Protein AF-B7S5B7-F1 (afdb_monomer_lite)

Foldseek 3Di:
DDDDPDDLVVLCVVLPDQPPSDPDDDDPPDCVVVVVPPPDDDPVNVVVSVVVSVVVNVD

Organism: NCBI:txid76976

Radius of gyration: 12.9 Å; chains: 1; bounding box: 29×23×35 Å

Structure (mmCIF, N/CA/C/O backbone):
data_AF-B7S5B7-F1
#
_entry.id   AF-B7S5B7-F1
#
loop_
_atom_site.group_PDB
_atom_site.id
_atom_site.type_symbol
_atom_site.label_atom_id
_atom_site.label_alt_id
_atom_site.label_comp_id
_atom_site.label_asym_id
_atom_site.label_entity_id
_atom_si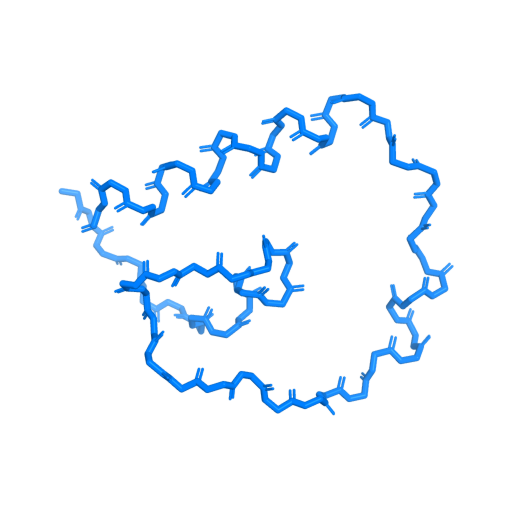te.label_seq_id
_atom_site.pdbx_PDB_ins_code
_atom_site.Cartn_x
_atom_site.Cartn_y
_atom_site.Cartn_z
_atom_site.occupancy
_atom_site.B_iso_or_equiv
_atom_site.auth_seq_id
_atom_site.auth_comp_id
_atom_site.auth_asym_id
_atom_site.auth_atom_id
_atom_site.pdbx_PDB_model_num
ATOM 1 N N . MET A 1 1 ? -2.865 -7.083 -18.751 1.00 55.44 1 MET A N 1
ATOM 2 C CA . MET A 1 1 ? -1.923 -7.168 -17.599 1.00 55.44 1 MET A CA 1
ATOM 3 C C . MET A 1 1 ? -2.406 -8.171 -16.550 1.00 55.44 1 MET A C 1
ATOM 5 O O . MET A 1 1 ? -3.507 -8.016 -16.028 1.00 55.44 1 MET A O 1
ATOM 9 N N . SER A 1 2 ? -1.578 -9.155 -16.179 1.00 75.06 2 SER A N 1
ATOM 10 C CA . SER A 1 2 ? -1.915 -10.191 -15.177 1.00 75.06 2 SER A CA 1
ATOM 11 C C . SER A 1 2 ? -2.224 -9.612 -13.790 1.00 75.06 2 SER A C 1
ATOM 13 O O . SER A 1 2 ? -1.377 -8.921 -13.212 1.00 75.06 2 SER A O 1
ATOM 15 N N . ARG A 1 3 ? -3.449 -9.820 -13.275 1.00 78.81 3 ARG A N 1
ATOM 16 C CA . ARG A 1 3 ? -3.952 -9.246 -12.005 1.00 78.81 3 ARG A CA 1
ATOM 17 C C . ARG A 1 3 ? -3.125 -9.707 -10.802 1.00 78.81 3 ARG A C 1
ATOM 19 O O . ARG A 1 3 ? -2.790 -10.879 -10.685 1.00 78.81 3 ARG A O 1
ATOM 26 N N . TYR A 1 4 ? -2.859 -8.794 -9.864 1.00 82.44 4 TYR A N 1
ATOM 27 C CA . TYR A 1 4 ? -2.215 -9.147 -8.595 1.00 82.44 4 TYR A CA 1
ATOM 28 C C . TYR A 1 4 ? -3.138 -10.055 -7.774 1.00 82.44 4 TYR A C 1
ATOM 30 O O . TYR A 1 4 ? -4.228 -9.631 -7.395 1.00 82.44 4 TYR A O 1
ATOM 38 N N . ARG A 1 5 ? -2.689 -11.280 -7.483 1.00 82.19 5 ARG A N 1
ATOM 39 C CA . ARG A 1 5 ? -3.465 -12.275 -6.721 1.00 82.19 5 ARG A CA 1
ATOM 40 C C . ARG A 1 5 ? -3.047 -12.427 -5.254 1.00 82.19 5 ARG A C 1
ATOM 42 O O . ARG A 1 5 ? -3.617 -13.234 -4.538 1.00 82.19 5 ARG A O 1
ATOM 49 N N . GLY A 1 6 ? -2.063 -11.653 -4.797 1.00 86.12 6 GLY A N 1
ATOM 50 C CA . GLY A 1 6 ? -1.593 -11.703 -3.412 1.00 86.12 6 GLY A CA 1
ATOM 51 C C . GLY A 1 6 ? -2.449 -10.895 -2.422 1.00 86.12 6 GLY A C 1
ATOM 52 O O . GLY A 1 6 ? -3.394 -10.199 -2.811 1.00 86.12 6 GLY A O 1
ATOM 53 N N . PRO A 1 7 ? -2.089 -10.913 -1.125 1.00 87.56 7 PRO A N 1
ATOM 54 C CA . PRO A 1 7 ? -2.848 -10.248 -0.068 1.00 87.56 7 PRO A CA 1
ATOM 55 C C . PRO A 1 7 ? -2.875 -8.723 -0.248 1.00 87.56 7 PRO A C 1
ATOM 57 O O . PRO A 1 7 ? -1.872 -8.027 -0.058 1.00 87.56 7 PRO A O 1
ATOM 60 N N . ARG A 1 8 ? -4.058 -8.178 -0.553 1.00 86.88 8 ARG A N 1
ATOM 61 C CA . ARG A 1 8 ? -4.283 -6.735 -0.778 1.00 86.88 8 ARG A CA 1
ATOM 62 C C . ARG A 1 8 ? -3.909 -5.874 0.435 1.00 86.88 8 ARG A C 1
ATOM 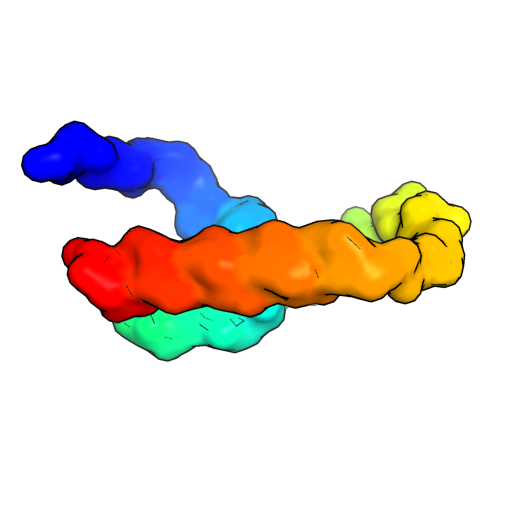64 O O . ARG A 1 8 ? -3.292 -4.820 0.280 1.00 86.88 8 ARG A O 1
ATOM 71 N N . PHE A 1 9 ? -4.167 -6.367 1.650 1.00 84.50 9 PHE A N 1
ATOM 72 C CA . PHE A 1 9 ? -3.815 -5.674 2.896 1.00 84.50 9 PHE A CA 1
ATOM 73 C C . PHE A 1 9 ? -2.305 -5.470 3.093 1.00 84.50 9 PHE A C 1
ATOM 75 O O . PHE A 1 9 ? -1.906 -4.486 3.718 1.00 84.50 9 PHE A O 1
ATOM 82 N N . LYS A 1 10 ? -1.443 -6.331 2.523 1.00 83.56 10 LYS A N 1
ATOM 83 C CA . 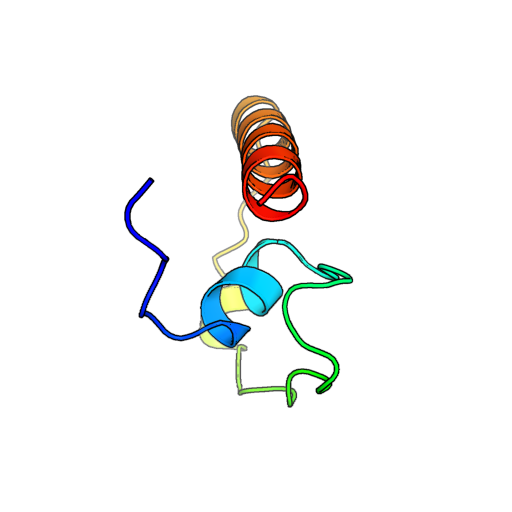LYS A 1 10 ? 0.023 -6.177 2.617 1.00 83.56 10 LYS A CA 1
ATOM 84 C C . LYS A 1 10 ? 0.505 -4.910 1.900 1.00 83.56 10 LYS A C 1
ATOM 86 O O . LYS A 1 10 ? 1.432 -4.259 2.374 1.00 83.56 10 LYS A O 1
ATOM 91 N N . LYS A 1 11 ? -0.143 -4.519 0.796 1.00 84.31 11 LYS A N 1
ATOM 92 C CA . LYS A 1 11 ? 0.165 -3.275 0.066 1.00 84.31 11 LYS A CA 1
ATOM 93 C C . LYS A 1 11 ? -0.290 -2.038 0.837 1.00 84.31 11 LYS A C 1
ATOM 95 O O . LYS A 1 11 ? 0.476 -1.089 0.954 1.00 84.31 11 LYS A O 1
ATOM 100 N N . ILE A 1 12 ? -1.477 -2.080 1.432 1.00 86.12 12 ILE A N 1
ATOM 101 C CA . ILE A 1 12 ? -2.055 -0.960 2.196 1.00 86.12 12 ILE A CA 1
ATOM 102 C C . ILE A 1 12 ? -1.248 -0.676 3.462 1.00 86.12 12 ILE A C 1
ATOM 104 O O . ILE A 1 12 ? -0.938 0.475 3.743 1.00 86.12 12 ILE A O 1
ATOM 108 N N . ARG A 1 13 ? -0.795 -1.714 4.177 1.00 82.75 13 ARG A N 1
ATOM 109 C CA . ARG A 1 13 ? 0.089 -1.545 5.347 1.00 82.75 13 ARG A CA 1
ATOM 110 C C . ARG A 1 13 ? 1.412 -0.842 5.007 1.00 82.75 13 ARG A C 1
ATOM 112 O O . ARG A 1 13 ? 1.965 -0.164 5.861 1.00 82.75 13 ARG A O 1
ATOM 119 N N . ARG A 1 14 ? 1.918 -0.973 3.772 1.00 82.94 14 ARG A N 1
ATOM 120 C CA . ARG A 1 14 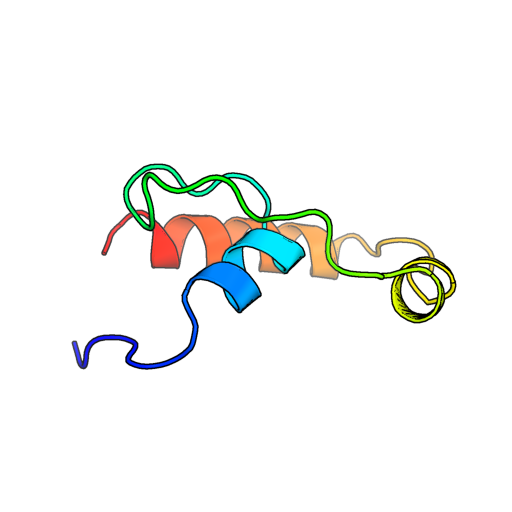? 3.162 -0.318 3.311 1.00 82.94 14 ARG A CA 1
ATOM 121 C C . ARG A 1 14 ? 2.917 1.071 2.702 1.00 82.94 14 ARG A C 1
ATOM 123 O O . ARG A 1 14 ? 3.659 2.021 2.964 1.00 82.94 14 ARG A O 1
ATOM 130 N N . LEU A 1 15 ? 1.888 1.188 1.863 1.00 84.88 15 LEU A N 1
ATOM 131 C CA . LEU A 1 15 ? 1.614 2.364 1.025 1.00 84.88 15 LEU A CA 1
ATOM 132 C C . LEU A 1 15 ? 0.578 3.330 1.630 1.00 84.88 15 LEU A C 1
ATOM 134 O O . LEU A 1 15 ? 0.484 4.476 1.189 1.00 84.88 15 LEU A O 1
ATOM 138 N N . GLY A 1 16 ? -0.124 2.933 2.690 1.00 84.19 16 GLY A N 1
ATOM 139 C CA . GLY A 1 16 ? -1.216 3.700 3.289 1.00 84.19 16 GLY A CA 1
ATOM 140 C C . GLY A 1 16 ? -2.531 3.513 2.530 1.00 84.19 16 GLY A C 1
ATOM 141 O O . GLY A 1 16 ? -2.729 2.498 1.862 1.00 84.19 16 GLY A O 1
ATOM 142 N N . ALA A 1 17 ? -3.436 4.488 2.640 1.00 84.88 17 ALA A N 1
ATOM 143 C CA . ALA A 1 17 ? -4.752 4.426 2.009 1.00 84.88 17 ALA A CA 1
ATOM 144 C C . ALA A 1 17 ? -4.650 4.331 0.473 1.00 84.88 17 ALA A C 1
ATOM 146 O O . ALA A 1 17 ? -4.034 5.181 -0.182 1.00 84.88 17 ALA A O 1
ATOM 147 N N . LEU A 1 18 ? -5.265 3.278 -0.073 1.00 86.06 18 LEU A N 1
ATOM 148 C CA . LEU A 1 18 ? -5.406 2.993 -1.501 1.00 86.06 18 LEU A CA 1
ATOM 149 C C . LEU A 1 18 ? -6.905 2.848 -1.816 1.00 86.06 18 LEU A C 1
ATOM 151 O O . LEU A 1 18 ? -7.415 1.720 -1.784 1.00 86.06 18 LEU A O 1
ATOM 155 N N . PRO A 1 19 ? -7.623 3.964 -2.045 1.00 82.25 19 PRO A N 1
ATOM 156 C CA . PRO A 1 19 ? -9.023 3.903 -2.458 1.00 82.25 19 PRO A CA 1
ATOM 157 C C . PRO A 1 19 ? -9.130 3.110 -3.769 1.00 82.25 19 PRO A C 1
ATOM 159 O O . PRO A 1 19 ? -8.242 3.187 -4.613 1.00 82.25 19 PRO A O 1
ATOM 162 N N . GLY A 1 20 ? -10.158 2.270 -3.895 1.00 84.62 20 GLY A N 1
ATOM 163 C CA . GLY A 1 20 ? -10.352 1.379 -5.050 1.00 84.62 20 GLY A CA 1
ATOM 164 C C . GLY A 1 20 ? -9.702 -0.009 -4.935 1.00 84.62 20 GLY A C 1
ATOM 165 O O . GLY A 1 20 ? -10.153 -0.943 -5.592 1.00 84.62 20 GLY A O 1
ATOM 166 N N . LEU A 1 21 ? -8.714 -0.218 -4.049 1.00 84.56 21 LEU A N 1
ATOM 167 C CA . LEU A 1 21 ? -8.090 -1.545 -3.881 1.00 84.56 21 LEU A CA 1
ATOM 168 C C . LEU A 1 21 ? -8.832 -2.440 -2.870 1.00 84.56 21 LEU A C 1
ATOM 170 O O . LEU A 1 21 ? -8.918 -3.661 -3.040 1.00 84.56 21 LEU A O 1
ATOM 174 N N . THR A 1 22 ? -9.339 -1.849 -1.788 1.00 83.88 22 THR A N 1
ATOM 175 C CA . THR A 1 22 ? -10.198 -2.502 -0.788 1.00 83.88 22 THR A CA 1
ATOM 176 C C . THR A 1 22 ? -11.067 -1.448 -0.106 1.00 83.88 22 THR A C 1
ATOM 178 O O . THR A 1 22 ? -10.600 -0.339 0.144 1.00 83.88 22 THR A O 1
ATOM 181 N N . SER A 1 23 ? -12.301 -1.802 0.246 1.00 83.94 23 SER A N 1
ATOM 182 C CA . SER A 1 23 ? -13.185 -0.992 1.098 1.00 83.94 23 SER A CA 1
ATOM 183 C C . SER A 1 23 ? -12.994 -1.285 2.592 1.00 83.94 23 SER A C 1
ATOM 185 O O . SER A 1 23 ? -13.359 -0.486 3.450 1.00 83.94 23 SER A O 1
ATOM 187 N N . LYS A 1 24 ? -12.389 -2.433 2.926 1.00 82.38 24 LYS A N 1
ATOM 188 C CA . LYS A 1 24 ? -12.181 -2.869 4.311 1.00 82.38 24 LYS A CA 1
ATOM 189 C C . LYS A 1 24 ? -11.002 -2.135 4.952 1.00 82.38 24 LYS A C 1
ATOM 191 O O . LYS A 1 24 ? -9.911 -2.085 4.380 1.00 82.38 24 LYS A O 1
ATOM 196 N N . ARG A 1 25 ? -11.190 -1.645 6.179 1.00 81.19 25 ARG A N 1
ATOM 197 C CA . ARG A 1 25 ? -10.111 -1.039 6.973 1.00 81.19 25 ARG A CA 1
ATOM 198 C C . ARG A 1 25 ? -9.114 -2.120 7.425 1.00 81.19 25 ARG A C 1
ATOM 200 O O . ARG A 1 25 ? -9.543 -3.174 7.901 1.00 81.19 25 ARG A O 1
ATOM 207 N N . PRO A 1 26 ? -7.794 -1.908 7.269 1.00 76.19 26 PRO A N 1
ATOM 208 C CA . PRO A 1 26 ? -6.802 -2.834 7.801 1.00 76.19 26 PRO A CA 1
ATOM 209 C C . PRO A 1 26 ? -6.905 -2.857 9.329 1.00 76.19 26 PRO A C 1
ATOM 211 O O . PRO A 1 26 ? -6.834 -1.810 9.967 1.00 76.19 26 PRO A O 1
ATOM 214 N N . ARG A 1 27 ? -7.050 -4.046 9.925 1.00 80.88 27 ARG A N 1
ATOM 215 C CA . ARG A 1 27 ? -6.928 -4.200 11.381 1.00 80.88 27 ARG A CA 1
ATOM 216 C C . ARG A 1 27 ? -5.499 -3.850 11.804 1.00 80.88 27 ARG A C 1
ATOM 218 O O . ARG A 1 27 ? -4.552 -4.140 11.063 1.00 80.88 27 ARG A O 1
ATOM 225 N N . ALA A 1 28 ? -5.345 -3.235 12.975 1.00 70.00 28 ALA A N 1
ATOM 226 C CA . ALA A 1 28 ? -4.051 -2.903 13.561 1.00 70.00 28 ALA A CA 1
ATOM 227 C C . ALA A 1 28 ? -3.301 -4.193 13.948 1.00 70.00 28 ALA A C 1
ATOM 229 O O . ALA A 1 28 ? -3.318 -4.632 15.088 1.00 70.00 28 ALA A O 1
ATOM 230 N N . GLY A 1 29 ? -2.695 -4.861 12.965 1.00 66.81 29 GLY A N 1
ATOM 231 C CA . GLY A 1 29 ? -1.851 -6.027 13.205 1.00 66.81 29 GLY A CA 1
ATOM 232 C C . GLY A 1 29 ? -0.563 -5.597 13.900 1.00 66.81 29 GLY A C 1
ATOM 233 O O . GLY A 1 29 ? 0.095 -4.669 13.425 1.00 66.81 29 GLY A O 1
ATOM 234 N N . SER A 1 30 ? -0.226 -6.279 14.993 1.00 63.91 30 SER A N 1
ATOM 235 C CA . SER A 1 30 ? 0.991 -6.147 15.802 1.00 63.91 30 SER A CA 1
ATOM 236 C C . SER A 1 30 ? 2.239 -5.864 14.949 1.00 63.91 30 SER A C 1
ATOM 238 O O . SER A 1 30 ? 2.799 -6.735 14.286 1.00 63.91 30 SER A O 1
ATOM 240 N N . ASN A 1 31 ? 2.667 -4.597 14.931 1.00 61.03 31 ASN A N 1
ATOM 241 C CA . ASN A 1 31 ? 3.806 -4.108 14.141 1.00 61.03 31 ASN A CA 1
ATOM 242 C C . ASN A 1 31 ? 4.975 -3.633 15.007 1.00 61.03 31 ASN A C 1
ATOM 244 O O . ASN A 1 31 ? 5.888 -3.015 14.466 1.00 61.03 31 ASN A O 1
ATOM 248 N N . PHE A 1 32 ? 4.987 -3.926 16.309 1.00 57.19 32 PHE A N 1
ATOM 249 C CA . PHE A 1 32 ? 6.013 -3.428 17.231 1.00 57.19 32 PHE A CA 1
ATOM 250 C C . PHE A 1 32 ? 7.452 -3.740 16.755 1.00 57.19 32 PHE A C 1
ATOM 252 O O . PHE A 1 32 ? 8.310 -2.867 16.798 1.00 57.19 32 PHE A O 1
ATOM 259 N N . ARG A 1 33 ? 7.702 -4.913 16.143 1.00 60.84 33 ARG A N 1
ATOM 260 C CA . ARG A 1 33 ? 9.007 -5.260 15.523 1.00 60.84 33 ARG A CA 1
ATOM 261 C C . ARG A 1 33 ? 9.296 -4.604 14.161 1.00 60.84 33 ARG A C 1
ATOM 263 O O . ARG A 1 33 ? 10.443 -4.570 13.736 1.00 60.84 33 ARG A O 1
ATOM 270 N N . ASN A 1 34 ? 8.277 -4.125 13.449 1.00 60.56 34 ASN A N 1
ATOM 271 C CA . ASN A 1 34 ? 8.428 -3.494 12.130 1.00 60.56 34 ASN A CA 1
ATOM 272 C C . ASN A 1 34 ? 8.546 -1.964 12.218 1.00 60.56 34 ASN A C 1
ATOM 274 O O . ASN A 1 34 ? 9.064 -1.347 11.290 1.00 60.56 34 ASN A O 1
ATOM 278 N N . GLN A 1 35 ? 8.067 -1.359 13.311 1.00 60.00 35 GLN A N 1
ATOM 279 C CA . GLN A 1 35 ? 8.231 0.069 13.603 1.00 60.00 35 GLN A CA 1
ATOM 280 C C . GLN A 1 35 ? 9.684 0.401 13.958 1.00 60.00 35 GLN A C 1
ATOM 282 O O . GLN A 1 35 ? 10.221 1.384 13.460 1.00 60.00 35 GLN A O 1
ATOM 287 N N . SER A 1 36 ? 10.355 -0.464 14.725 1.00 58.78 36 SER A N 1
ATOM 288 C CA . SER A 1 36 ? 11.755 -0.267 15.129 1.00 58.78 36 SER A CA 1
ATOM 289 C C . SER A 1 36 ? 12.747 -0.248 13.959 1.00 58.78 36 SER A C 1
ATOM 291 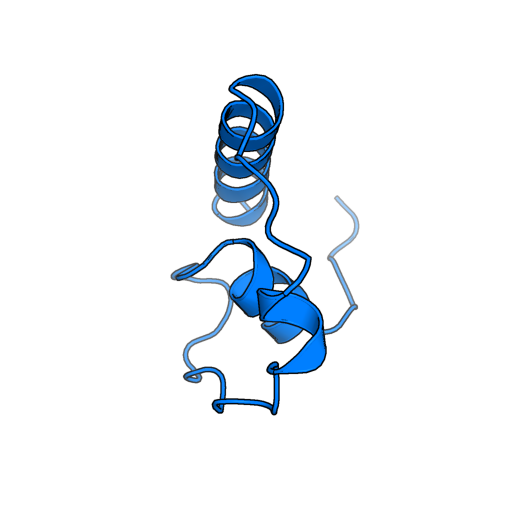O O . SER A 1 36 ? 13.842 0.286 14.089 1.00 58.78 36 SER A O 1
ATOM 293 N N . ARG A 1 37 ? 12.365 -0.790 12.792 1.00 58.81 37 ARG A N 1
ATOM 294 C CA . ARG A 1 37 ? 13.182 -0.799 11.566 1.00 58.81 37 ARG A CA 1
ATOM 295 C C . ARG A 1 37 ? 12.835 0.305 10.568 1.00 58.81 37 ARG A C 1
ATOM 297 O O . ARG A 1 37 ? 13.415 0.325 9.481 1.00 58.81 37 ARG A O 1
ATOM 304 N N . SER A 1 38 ? 11.926 1.234 10.881 1.00 62.81 38 SER A N 1
ATOM 305 C CA . SER A 1 38 ? 11.715 2.399 10.014 1.00 62.81 38 SER A CA 1
ATOM 306 C C . SER A 1 38 ? 12.824 3.432 10.233 1.00 62.81 38 SER A C 1
ATOM 308 O O . SER A 1 38 ? 12.589 4.503 10.788 1.00 62.81 38 SER A O 1
ATOM 310 N N . GLY A 1 39 ? 14.043 3.095 9.806 1.00 67.31 39 GLY A N 1
ATOM 311 C CA . GLY A 1 39 ? 15.142 4.050 9.694 1.00 67.31 39 GLY A CA 1
ATOM 312 C C . GLY A 1 39 ? 14.773 5.227 8.781 1.00 67.31 39 GLY A C 1
ATOM 313 O O . GLY A 1 39 ? 13.803 5.170 8.015 1.00 67.31 39 GLY A O 1
ATOM 314 N N . LYS A 1 40 ? 15.545 6.314 8.885 1.00 68.94 40 LYS A N 1
ATOM 315 C CA . LYS A 1 40 ? 15.338 7.591 8.183 1.00 68.94 40 LYS A CA 1
ATOM 316 C C . LYS A 1 40 ? 14.994 7.358 6.702 1.00 68.94 40 LYS A C 1
ATOM 318 O O . LYS A 1 40 ? 15.756 6.743 5.961 1.00 68.94 40 LYS A O 1
ATOM 323 N N . LYS A 1 41 ? 13.811 7.811 6.263 1.00 65.50 41 LYS A N 1
ATOM 324 C CA . LYS A 1 41 ? 13.349 7.623 4.877 1.00 65.50 41 LYS A CA 1
ATOM 325 C C . LYS A 1 41 ? 14.196 8.468 3.928 1.00 65.50 41 LYS A C 1
ATOM 327 O O . LYS A 1 41 ? 14.047 9.684 3.885 1.00 65.50 41 LYS A O 1
ATOM 332 N N . ILE A 1 42 ? 15.042 7.811 3.143 1.00 69.69 42 ILE A N 1
ATOM 333 C CA . ILE A 1 42 ? 15.830 8.436 2.075 1.00 69.69 42 ILE A CA 1
ATOM 334 C C . ILE A 1 42 ? 14.882 8.881 0.941 1.00 69.69 42 ILE A C 1
ATOM 336 O O . ILE A 1 42 ? 13.868 8.227 0.674 1.00 69.69 42 ILE A O 1
ATOM 340 N N . SER A 1 43 ? 15.202 9.982 0.256 1.00 68.75 43 SER A N 1
ATOM 341 C CA . SER A 1 43 ? 14.407 10.587 -0.832 1.00 68.75 43 SER A CA 1
ATOM 342 C C . SER A 1 43 ? 13.962 9.590 -1.920 1.00 68.75 43 SER A C 1
ATOM 344 O O . SER A 1 43 ? 12.800 9.614 -2.335 1.00 68.75 43 SER A O 1
ATOM 346 N N . ILE A 1 44 ? 14.833 8.650 -2.307 1.00 65.56 44 ILE A N 1
ATOM 347 C CA . ILE A 1 44 ? 14.569 7.590 -3.303 1.00 65.56 44 ILE A CA 1
ATOM 348 C C . ILE A 1 44 ? 13.442 6.641 -2.854 1.00 65.56 44 ILE A C 1
ATOM 350 O O . ILE A 1 44 ? 12.580 6.246 -3.641 1.00 65.56 44 ILE A O 1
ATOM 354 N N . SER A 1 45 ? 13.380 6.310 -1.562 1.00 72.75 45 SER A N 1
ATOM 355 C CA . SER A 1 45 ? 12.319 5.455 -1.008 1.00 72.75 45 SER A CA 1
ATOM 356 C C . SER A 1 45 ? 10.945 6.133 -1.102 1.00 72.75 45 SER A C 1
ATOM 358 O O . SER A 1 45 ? 9.928 5.487 -1.376 1.00 72.75 45 SER A O 1
ATOM 360 N N . ASN A 1 46 ? 10.909 7.462 -0.959 1.00 74.62 46 ASN A N 1
ATOM 361 C CA . ASN A 1 46 ? 9.680 8.241 -1.090 1.00 74.62 46 ASN A CA 1
ATOM 362 C C . ASN A 1 46 ? 9.189 8.327 -2.543 1.00 74.62 46 ASN A C 1
ATOM 364 O O . ASN A 1 46 ? 7.985 8.182 -2.774 1.00 74.62 46 ASN A O 1
ATOM 368 N N . SER A 1 47 ? 10.073 8.530 -3.527 1.00 78.44 47 SER A N 1
ATOM 369 C CA . SER A 1 47 ? 9.679 8.558 -4.947 1.00 78.44 47 SER A CA 1
ATOM 370 C C . SER A 1 47 ? 9.190 7.186 -5.421 1.00 78.44 47 SER A C 1
ATOM 372 O O . SER A 1 47 ? 8.127 7.092 -6.042 1.00 78.44 47 SER A O 1
ATOM 374 N N . PHE A 1 48 ? 9.868 6.107 -5.019 1.00 82.88 48 PHE A N 1
ATOM 375 C CA . PHE A 1 48 ? 9.424 4.737 -5.281 1.00 82.88 48 PHE A CA 1
ATOM 376 C C . PHE A 1 48 ? 8.039 4.456 -4.680 1.00 82.88 48 PHE A C 1
ATOM 378 O O . PHE A 1 48 ? 7.151 3.914 -5.347 1.00 82.88 48 PHE A O 1
ATOM 385 N N . ARG A 1 49 ? 7.803 4.884 -3.434 1.00 83.25 49 ARG A N 1
ATOM 386 C CA . ARG A 1 49 ? 6.494 4.760 -2.775 1.00 83.25 49 ARG A CA 1
ATOM 387 C C . ARG A 1 49 ? 5.385 5.512 -3.521 1.00 83.25 49 ARG A C 1
ATOM 389 O O . ARG A 1 49 ? 4.264 5.012 -3.598 1.00 83.25 49 ARG A O 1
ATOM 396 N N . ARG A 1 50 ? 5.681 6.691 -4.077 1.00 85.19 50 ARG A N 1
ATOM 397 C CA . ARG A 1 50 ? 4.732 7.484 -4.882 1.00 85.19 50 ARG A CA 1
ATOM 398 C C . ARG A 1 50 ? 4.429 6.812 -6.225 1.00 85.19 50 ARG A C 1
ATOM 400 O O . ARG A 1 50 ? 3.259 6.586 -6.526 1.00 85.19 50 ARG A O 1
ATOM 407 N N . LYS A 1 51 ? 5.456 6.403 -6.980 1.00 87.69 51 LYS A N 1
ATOM 408 C CA . LYS A 1 51 ? 5.299 5.722 -8.281 1.00 87.69 51 LYS A CA 1
ATOM 409 C C . LYS A 1 51 ? 4.513 4.414 -8.152 1.00 87.69 51 LYS A C 1
ATOM 411 O O . LYS A 1 51 ? 3.604 4.150 -8.933 1.00 87.69 51 LYS A O 1
ATOM 416 N N . THR A 1 52 ? 4.815 3.619 -7.125 1.00 84.75 52 THR A N 1
ATOM 417 C CA . THR A 1 52 ? 4.095 2.362 -6.855 1.00 84.75 52 THR A CA 1
ATOM 418 C C . THR A 1 52 ? 2.640 2.587 -6.457 1.00 84.75 52 THR A C 1
ATOM 420 O O . THR A 1 52 ? 1.787 1.800 -6.862 1.00 84.75 52 THR A O 1
ATOM 423 N N . LYS A 1 53 ? 2.332 3.658 -5.711 1.00 86.31 53 LYS A N 1
ATOM 424 C CA . LYS A 1 53 ? 0.951 4.033 -5.377 1.00 86.31 53 LYS A CA 1
ATOM 425 C C . LYS A 1 53 ? 0.125 4.286 -6.641 1.00 86.31 53 LYS A C 1
ATOM 427 O O . LYS A 1 53 ? -0.935 3.687 -6.781 1.00 86.31 53 LYS A O 1
ATOM 432 N N . ILE A 1 54 ? 0.655 5.094 -7.559 1.00 85.69 54 ILE A N 1
ATOM 433 C CA . ILE A 1 54 ? -0.003 5.458 -8.824 1.00 85.69 54 ILE A CA 1
ATOM 434 C C . ILE A 1 54 ? -0.214 4.224 -9.711 1.00 85.69 54 ILE A C 1
ATOM 436 O O . ILE A 1 54 ? -1.316 3.976 -10.190 1.00 85.69 54 ILE A O 1
ATOM 440 N N . ALA A 1 55 ? 0.814 3.385 -9.862 1.00 85.75 55 ALA A N 1
ATOM 441 C CA . ALA A 1 55 ? 0.722 2.169 -10.674 1.00 85.75 55 ALA A CA 1
ATOM 442 C C . ALA A 1 55 ? -0.317 1.155 -10.155 1.00 85.75 55 ALA A C 1
ATOM 444 O O . ALA A 1 55 ? -0.794 0.309 -10.907 1.00 85.75 55 ALA A O 1
ATOM 445 N N . ILE A 1 56 ? -0.638 1.198 -8.858 1.00 83.06 56 ILE A N 1
ATOM 446 C CA . ILE A 1 56 ? -1.664 0.344 -8.253 1.00 83.06 56 ILE A CA 1
ATOM 447 C C . ILE A 1 56 ? -3.054 0.984 -8.346 1.00 83.06 56 ILE A C 1
ATOM 449 O O . ILE A 1 56 ? -4.019 0.236 -8.430 1.00 83.06 56 ILE A O 1
ATOM 453 N N . SER A 1 57 ? -3.171 2.317 -8.308 1.00 77.50 57 SER A N 1
ATOM 454 C CA . SER A 1 57 ? -4.465 3.013 -8.382 1.00 77.50 57 SER A CA 1
ATOM 455 C C . SER A 1 57 ? -5.019 3.138 -9.799 1.00 77.50 57 SER A C 1
ATOM 457 O O . SER A 1 57 ? -6.227 3.232 -9.959 1.00 77.50 57 SER A O 1
ATOM 459 N N . LEU A 1 58 ? -4.158 3.150 -10.818 1.00 74.25 58 LEU A N 1
ATOM 460 C CA . LEU A 1 58 ? -4.550 3.23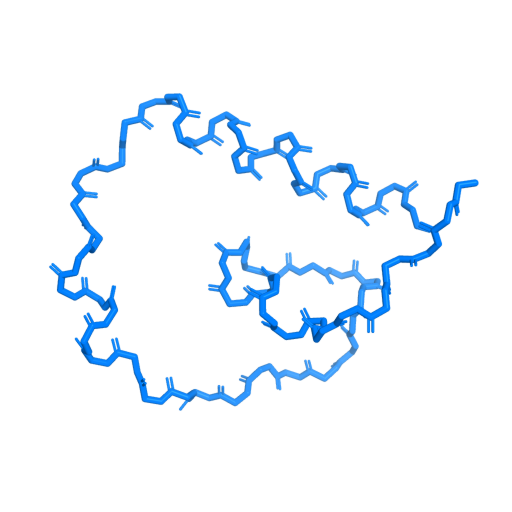7 -12.233 1.00 74.25 58 LEU A CA 1
ATOM 461 C C . LEU A 1 58 ? -4.916 1.872 -12.846 1.00 74.25 58 LEU A C 1
ATOM 463 O O . LEU A 1 58 ? -4.838 1.693 -14.059 1.00 74.25 58 LEU A O 1
ATOM 467 N N . ARG A 1 59 ? -5.230 0.879 -12.015 1.00 68.06 59 ARG A N 1
ATOM 468 C CA . ARG A 1 59 ? -5.356 -0.521 -12.409 1.00 68.06 59 ARG A CA 1
ATOM 469 C C . ARG A 1 59 ? -6.578 -1.173 -11.786 1.00 68.06 59 ARG A C 1
ATOM 471 O O . ARG A 1 59 ? -7.182 -2.007 -12.495 1.00 68.06 59 ARG A O 1
#

Sequence (59 aa):
MSRYRGPRFKKIRRLGALPGLTSKRPRAGSNFRNQSRSGKKISISNSFRRKTKIAISLR

Secondary structure (DSSP, 8-state):
-PPP-S-HHHHHHHH---TTT-SSPPP----HHHHTT-----HHHHHHHHHHHHHHHT-

pLDDT: mean 76.53, std 9.72, range [55.44, 87.69]